Protein AF-A0A7W0QXD8-F1 (afdb_monomer_lite)

Radius of gyration: 14.71 Å; chains: 1; bounding box: 29×26×44 Å

Structure (mmCIF, N/CA/C/O backbone):
data_AF-A0A7W0QXD8-F1
#
_entry.id   AF-A0A7W0QXD8-F1
#
loop_
_atom_site.group_PDB
_atom_site.id
_atom_site.type_symbol
_atom_site.label_atom_id
_atom_site.label_alt_id
_atom_site.label_comp_id
_atom_site.label_asym_id
_atom_site.label_entity_id
_atom_site.label_seq_id
_atom_site.pdbx_PDB_ins_code
_atom_site.Cartn_x
_atom_site.Cartn_y
_atom_site.Cartn_z
_atom_site.occupancy
_atom_site.B_iso_or_equiv
_atom_site.auth_seq_id
_atom_site.auth_comp_id
_atom_site.auth_asym_id
_atom_site.auth_atom_id
_atom_site.pdbx_PDB_model_num
ATOM 1 N N . MET A 1 1 ? -13.766 9.098 -18.507 1.00 78.62 1 MET A N 1
ATOM 2 C CA . MET A 1 1 ? -12.524 8.489 -17.972 1.00 78.62 1 MET A CA 1
ATOM 3 C C . MET A 1 1 ? -12.159 9.015 -16.591 1.00 78.62 1 MET A C 1
ATOM 5 O O . MET A 1 1 ? -12.034 8.194 -15.700 1.00 78.62 1 MET A O 1
ATOM 9 N N . ARG A 1 2 ? -12.030 10.336 -16.377 1.00 93.75 2 ARG A N 1
ATOM 10 C CA . ARG A 1 2 ? -11.699 10.909 -15.053 1.00 93.75 2 ARG A CA 1
ATOM 11 C C . ARG A 1 2 ? -12.697 10.526 -13.949 1.00 93.75 2 ARG A C 1
ATOM 13 O O . ARG A 1 2 ? -12.265 10.089 -12.897 1.00 93.75 2 ARG A O 1
ATOM 20 N N . GLU A 1 3 ? -14.000 10.666 -14.200 1.00 95.19 3 GLU A N 1
ATOM 21 C CA . GLU A 1 3 ? -15.053 10.347 -13.215 1.00 95.19 3 GLU A CA 1
ATOM 22 C C . GLU A 1 3 ? -15.082 8.861 -12.858 1.00 95.19 3 GLU A C 1
ATOM 24 O O . GLU A 1 3 ? -14.910 8.522 -11.697 1.00 95.19 3 GLU A O 1
ATOM 29 N N . ALA A 1 4 ? -15.149 7.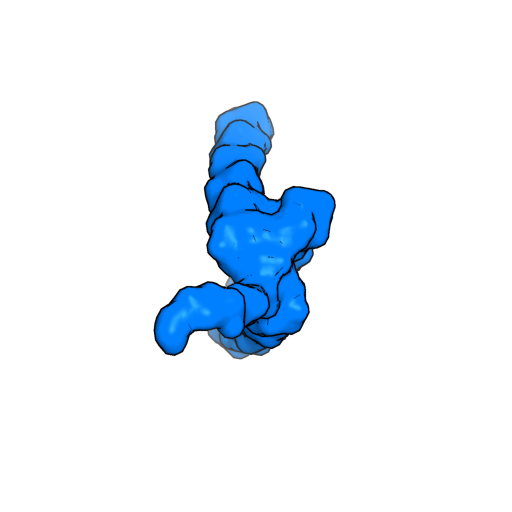976 -13.856 1.00 95.50 4 ALA A N 1
ATOM 30 C CA . ALA A 1 4 ? -15.094 6.531 -13.625 1.00 95.50 4 ALA A CA 1
ATOM 31 C C . ALA A 1 4 ? -13.814 6.079 -12.890 1.00 95.50 4 ALA A C 1
ATOM 33 O O . ALA A 1 4 ? -13.862 5.182 -12.054 1.00 95.50 4 ALA A O 1
ATOM 34 N N . ALA A 1 5 ? -12.661 6.696 -13.181 1.00 92.56 5 ALA A N 1
ATOM 35 C CA . ALA A 1 5 ? -11.427 6.412 -12.451 1.00 92.56 5 ALA A CA 1
ATOM 36 C C . ALA A 1 5 ? -11.518 6.886 -10.993 1.00 92.56 5 ALA A C 1
ATOM 38 O O . ALA A 1 5 ? -11.148 6.139 -10.094 1.00 92.56 5 ALA A O 1
ATOM 39 N N . ALA A 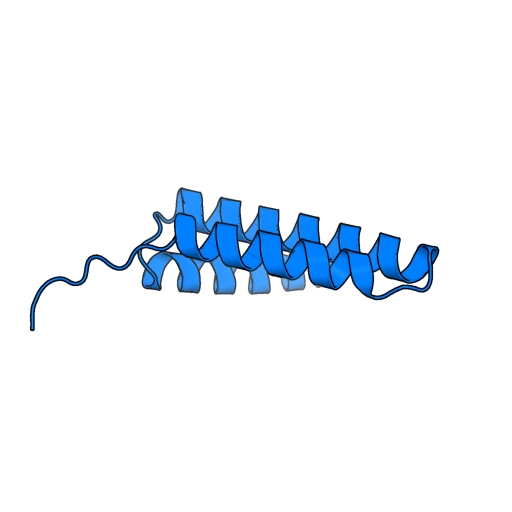1 6 ? -12.039 8.094 -10.756 1.00 95.00 6 ALA A N 1
ATOM 40 C CA . ALA A 1 6 ? -12.239 8.618 -9.409 1.00 95.00 6 ALA A CA 1
ATOM 41 C C . ALA A 1 6 ? -13.187 7.729 -8.588 1.00 95.00 6 ALA A C 1
ATOM 43 O O . ALA A 1 6 ? -12.871 7.403 -7.450 1.00 95.00 6 ALA A O 1
ATOM 44 N N . GLU A 1 7 ? -14.293 7.272 -9.180 1.00 97.19 7 GLU A N 1
ATOM 45 C CA . GLU A 1 7 ? -15.224 6.333 -8.543 1.00 97.19 7 GLU A CA 1
ATOM 46 C C . GLU A 1 7 ? -14.548 5.003 -8.188 1.00 97.19 7 GLU A C 1
ATOM 48 O O . GLU A 1 7 ? -14.719 4.497 -7.079 1.00 97.19 7 GLU A O 1
ATOM 53 N N . ALA A 1 8 ? -13.736 4.453 -9.097 1.00 95.56 8 ALA A N 1
ATOM 54 C CA . ALA A 1 8 ? -12.999 3.221 -8.837 1.00 95.56 8 ALA A CA 1
ATOM 55 C C . ALA A 1 8 ? -12.014 3.387 -7.668 1.00 95.56 8 ALA A C 1
ATOM 57 O O . ALA A 1 8 ? -12.044 2.585 -6.730 1.00 95.56 8 ALA A O 1
ATOM 58 N N . PHE A 1 9 ? -11.196 4.444 -7.682 1.00 94.62 9 PHE A N 1
ATOM 59 C CA . PHE A 1 9 ? -10.251 4.721 -6.600 1.00 94.62 9 PHE A CA 1
ATOM 60 C C . PHE A 1 9 ? -10.960 4.943 -5.268 1.00 94.62 9 PHE A C 1
ATOM 62 O O . PHE A 1 9 ? -10.557 4.350 -4.269 1.00 94.62 9 PHE A O 1
ATOM 69 N N . GLU A 1 10 ? -12.041 5.722 -5.243 1.00 97.38 10 GLU A N 1
ATOM 70 C CA . GLU A 1 10 ? -12.780 5.961 -4.004 1.00 97.38 10 GLU A CA 1
ATOM 71 C C . GLU A 1 10 ? -13.402 4.668 -3.459 1.00 97.38 10 GLU A C 1
ATOM 73 O O . GLU A 1 10 ? -13.341 4.416 -2.254 1.00 97.38 10 GLU A O 1
ATOM 78 N N . SER A 1 11 ? -13.915 3.792 -4.333 1.00 97.56 11 SER A N 1
ATOM 79 C CA . SER A 1 11 ? -14.453 2.490 -3.917 1.00 97.56 11 SER A CA 1
ATOM 80 C C . SER A 1 11 ? -13.390 1.607 -3.251 1.00 97.56 11 SER A C 1
ATOM 82 O O . SER A 1 11 ? -13.653 0.975 -2.227 1.00 97.56 11 SER A O 1
ATOM 84 N N . TRP A 1 12 ? -12.160 1.596 -3.772 1.00 97.69 12 TRP A N 1
ATOM 85 C CA . TRP A 1 12 ? -11.065 0.827 -3.183 1.00 97.69 12 TRP A CA 1
ATOM 86 C C . TRP A 1 12 ? -10.550 1.451 -1.889 1.00 97.69 12 TRP A C 1
ATOM 88 O O . TRP A 1 12 ? -10.273 0.722 -0.937 1.00 97.69 12 TRP A O 1
ATOM 98 N N . LEU A 1 13 ? -10.456 2.782 -1.829 1.00 97.62 13 LEU A N 1
ATOM 99 C CA . LEU A 1 13 ? -10.075 3.506 -0.616 1.00 97.62 13 LEU A CA 1
ATOM 100 C C . LEU A 1 13 ? -11.079 3.251 0.514 1.00 97.62 13 LEU A C 1
ATOM 102 O O . LEU A 1 13 ? -10.656 2.952 1.627 1.00 97.62 13 LEU A O 1
ATOM 106 N N . THR A 1 14 ? -12.379 3.254 0.205 1.00 98.00 14 THR A N 1
ATOM 107 C CA . THR A 1 14 ? -13.454 2.913 1.153 1.00 98.00 14 THR A CA 1
ATOM 108 C C . THR A 1 14 ? -13.293 1.491 1.698 1.00 98.00 14 THR A C 1
ATOM 110 O O . THR A 1 14 ? -13.383 1.264 2.904 1.00 98.00 14 THR A O 1
ATOM 113 N N . ILE A 1 15 ? -13.003 0.518 0.825 1.00 98.06 15 ILE A N 1
ATOM 114 C CA . ILE A 1 15 ? -12.779 -0.873 1.245 1.00 98.06 15 ILE A CA 1
ATOM 115 C C . ILE A 1 15 ? -11.558 -0.971 2.167 1.00 98.06 15 ILE A C 1
ATOM 117 O O . ILE A 1 15 ? -11.624 -1.638 3.197 1.00 98.06 15 ILE A O 1
ATOM 121 N N . LEU A 1 16 ? -10.442 -0.329 1.818 1.00 96.94 16 LEU A N 1
ATOM 122 C CA . LEU A 1 16 ? -9.230 -0.362 2.641 1.00 96.94 16 LEU A CA 1
ATOM 123 C C . LEU A 1 16 ? -9.438 0.305 4.000 1.00 96.94 16 LEU A C 1
ATOM 125 O O . LEU A 1 16 ? -9.030 -0.267 5.010 1.00 96.94 16 LEU A O 1
ATOM 129 N N . GLU A 1 17 ? -10.101 1.462 4.036 1.00 97.69 17 GLU A N 1
ATOM 130 C CA . GLU A 1 17 ? -10.453 2.146 5.280 1.00 97.69 17 GLU A CA 1
ATOM 131 C C . GLU A 1 17 ? -11.227 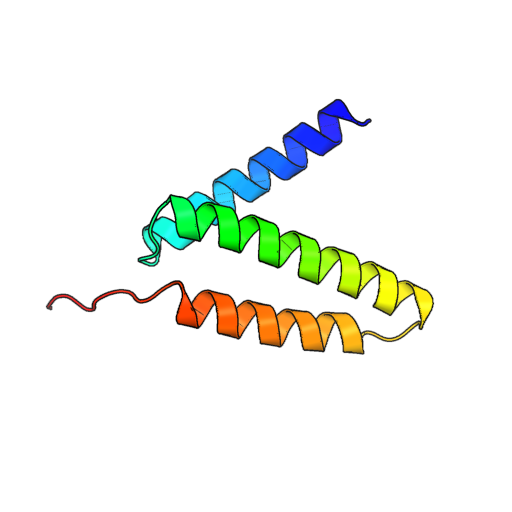1.205 6.206 1.00 97.69 17 GLU A C 1
ATOM 133 O O . GLU A 1 17 ? -10.792 0.952 7.330 1.00 97.69 17 GLU A O 1
ATOM 138 N N . GLN A 1 18 ? -12.301 0.587 5.700 1.00 97.44 18 GLN A N 1
ATOM 139 C CA . GLN A 1 18 ? -13.091 -0.371 6.469 1.00 97.44 18 GLN A CA 1
ATOM 140 C C . GLN A 1 18 ? -12.220 -1.513 7.014 1.00 97.44 18 GLN A C 1
ATOM 142 O O . GLN A 1 18 ? -12.286 -1.838 8.201 1.00 97.44 18 GLN A O 1
ATOM 147 N N . ARG A 1 19 ? -11.367 -2.111 6.174 1.00 96.56 19 ARG A N 1
ATOM 148 C CA . ARG A 1 19 ? -10.496 -3.227 6.580 1.00 96.56 19 ARG A CA 1
ATOM 149 C C . ARG A 1 19 ? -9.495 -2.830 7.659 1.00 96.56 19 ARG A C 1
ATOM 151 O O . ARG A 1 19 ? -9.263 -3.610 8.581 1.00 96.56 19 ARG A O 1
ATOM 158 N N . PHE A 1 20 ? -8.893 -1.648 7.562 1.00 96.44 20 PHE A N 1
ATOM 159 C CA . PHE A 1 20 ? -7.938 -1.178 8.564 1.00 96.44 20 PHE A CA 1
ATOM 160 C C . PHE A 1 20 ? -8.626 -0.796 9.872 1.00 96.44 20 PHE A C 1
ATOM 162 O O . PHE A 1 20 ? -8.091 -1.085 10.944 1.00 96.44 20 PHE A O 1
ATOM 169 N N . THR A 1 21 ? -9.836 -0.236 9.814 1.00 96.31 21 THR A N 1
ATOM 170 C CA . THR A 1 21 ? -10.653 -0.007 11.010 1.00 96.31 21 THR A CA 1
ATOM 171 C C . THR A 1 21 ? -11.025 -1.325 11.699 1.00 96.31 21 THR A C 1
ATOM 173 O O . THR A 1 21 ? -10.798 -1.472 12.898 1.00 96.31 21 THR A O 1
ATOM 176 N N . GLU A 1 22 ? -11.476 -2.341 10.954 1.00 95.69 22 GLU A N 1
ATOM 177 C CA . GLU A 1 22 ? -11.740 -3.702 11.471 1.00 95.69 22 GLU A CA 1
ATOM 178 C C . GLU A 1 22 ? -10.485 -4.396 12.053 1.00 95.69 22 GLU A C 1
ATOM 180 O O . GLU A 1 22 ? -10.576 -5.348 12.844 1.00 95.69 22 GLU A O 1
ATOM 185 N N . ALA A 1 23 ? -9.298 -3.937 11.651 1.00 94.50 23 ALA A N 1
ATOM 186 C CA . ALA A 1 23 ? -8.003 -4.415 12.122 1.00 94.50 23 ALA A CA 1
ATOM 187 C C . ALA A 1 23 ? -7.436 -3.607 13.309 1.00 94.50 23 ALA A C 1
ATOM 189 O O . ALA A 1 23 ? -6.340 -3.917 13.781 1.00 94.50 23 ALA A O 1
ATOM 190 N N . GLY A 1 24 ? -8.179 -2.624 13.828 1.00 94.75 24 GLY A N 1
ATOM 191 C CA . GLY A 1 24 ? -7.830 -1.872 15.039 1.00 94.75 24 GLY A CA 1
ATOM 192 C C . GLY A 1 24 ? -7.250 -0.478 14.798 1.00 94.75 24 GLY A C 1
ATOM 193 O O . GLY A 1 24 ? -6.758 0.136 15.741 1.00 94.75 24 GLY A O 1
ATOM 194 N N . SER A 1 25 ? -7.285 0.039 13.567 1.00 95.94 25 SER A N 1
ATOM 195 C CA . SER A 1 25 ? -6.933 1.438 13.299 1.00 95.94 25 SER A CA 1
ATOM 196 C C . SER A 1 25 ? -8.116 2.378 13.554 1.00 95.94 25 SER A C 1
ATOM 198 O O . SER A 1 25 ? -9.277 1.985 13.432 1.00 95.94 25 SER A O 1
ATOM 200 N N . THR A 1 26 ? -7.851 3.647 13.868 1.00 95.75 26 THR A N 1
ATOM 201 C CA . THR A 1 26 ? -8.917 4.663 13.900 1.00 95.75 26 THR A CA 1
ATOM 202 C C . THR A 1 26 ? -9.394 4.963 12.472 1.00 95.75 26 THR A C 1
ATOM 204 O O . THR A 1 26 ? -8.592 4.836 11.547 1.00 95.75 26 THR A O 1
ATOM 207 N N . PRO A 1 27 ? -10.651 5.394 12.244 1.00 95.25 27 PRO A N 1
ATOM 208 C CA . PRO A 1 27 ? -11.143 5.697 10.892 1.00 95.25 27 PRO A CA 1
ATOM 209 C C . PRO A 1 27 ? -10.276 6.719 10.142 1.00 95.25 27 PRO A C 1
ATOM 211 O O . PRO A 1 27 ? -9.895 6.505 8.996 1.00 95.25 27 PRO A O 1
ATOM 214 N N . VAL A 1 28 ? -9.856 7.787 10.833 1.00 96.19 28 VAL A N 1
ATOM 215 C CA . VAL A 1 28 ? -8.959 8.807 10.262 1.00 96.19 28 VAL A CA 1
ATOM 216 C C . VAL A 1 28 ? -7.642 8.179 9.808 1.00 96.19 28 VAL A C 1
ATOM 218 O O . VAL A 1 28 ? -7.245 8.345 8.656 1.00 96.19 28 VAL A O 1
ATOM 221 N N . ARG A 1 29 ? -6.991 7.391 10.676 1.00 96.94 29 ARG A N 1
ATOM 222 C CA . ARG A 1 29 ? -5.714 6.759 10.331 1.00 96.94 29 ARG A CA 1
ATOM 223 C C . ARG A 1 29 ? -5.870 5.691 9.249 1.00 96.94 29 ARG A C 1
ATOM 225 O O . ARG A 1 29 ? -4.980 5.539 8.418 1.00 96.94 29 ARG A O 1
ATOM 232 N N . ALA A 1 30 ? -6.988 4.972 9.238 1.00 97.75 30 ALA A N 1
ATOM 233 C CA . ALA A 1 30 ? -7.324 3.986 8.221 1.00 97.75 30 ALA A CA 1
ATOM 234 C C . ALA A 1 30 ? -7.440 4.628 6.829 1.00 97.75 30 ALA A C 1
ATOM 236 O O . ALA A 1 30 ? -6.849 4.120 5.873 1.00 97.75 30 ALA A O 1
ATOM 237 N N . ARG A 1 31 ? -8.128 5.773 6.720 1.00 97.94 31 ARG A N 1
ATOM 238 C CA . ARG A 1 31 ? -8.244 6.518 5.459 1.00 97.94 31 ARG A CA 1
ATOM 239 C C . ARG A 1 31 ? -6.894 7.039 4.979 1.00 97.94 31 ARG A C 1
ATOM 241 O O . ARG A 1 31 ? -6.576 6.886 3.800 1.00 97.94 31 ARG A O 1
ATOM 248 N N . GLU A 1 32 ? -6.102 7.629 5.874 1.00 98.25 32 GLU A N 1
ATOM 249 C CA . GLU A 1 32 ? -4.749 8.109 5.560 1.00 98.25 32 GLU A CA 1
ATOM 250 C C . GLU A 1 32 ? -3.849 6.969 5.077 1.00 98.25 32 GLU A C 1
ATOM 252 O O . GLU A 1 32 ? -3.234 7.073 4.018 1.00 98.25 32 GLU A O 1
ATOM 257 N N . LEU A 1 33 ? -3.834 5.848 5.804 1.00 98.12 33 LEU A N 1
ATOM 258 C CA . LEU A 1 33 ? -3.050 4.670 5.450 1.00 98.12 33 LEU A CA 1
ATOM 259 C C . LEU A 1 33 ? -3.452 4.117 4.076 1.00 98.12 33 LEU A C 1
ATOM 261 O O . LEU A 1 33 ? -2.583 3.752 3.290 1.00 98.12 33 LEU A O 1
ATOM 265 N N . ALA A 1 34 ? -4.748 4.079 3.754 1.00 98.06 34 ALA A N 1
ATOM 266 C CA . ALA A 1 34 ? -5.214 3.656 2.436 1.00 98.06 34 ALA A CA 1
ATOM 267 C C . ALA A 1 34 ? -4.641 4.537 1.310 1.00 98.06 34 ALA A C 1
ATOM 269 O O . ALA A 1 34 ? -4.154 4.006 0.310 1.00 98.06 34 ALA A O 1
ATOM 270 N N . VAL A 1 35 ? -4.636 5.864 1.484 1.00 98.12 35 VAL A N 1
ATOM 271 C CA . VAL A 1 35 ? -4.045 6.800 0.507 1.00 98.12 35 VAL A CA 1
ATOM 272 C C . VAL A 1 35 ? -2.535 6.617 0.406 1.00 98.12 35 VAL A C 1
ATOM 274 O O . VAL A 1 35 ? -2.006 6.528 -0.699 1.00 98.12 35 VAL A O 1
ATOM 277 N N . GLU A 1 36 ? -1.839 6.526 1.541 1.00 98.06 36 GLU A N 1
ATOM 278 C CA . GLU A 1 36 ? -0.386 6.322 1.590 1.00 98.06 36 GLU A CA 1
ATOM 279 C C . GLU A 1 36 ? 0.035 5.074 0.804 1.00 98.06 36 GLU A C 1
ATOM 281 O O . GLU A 1 36 ? 0.975 5.126 0.007 1.00 98.06 36 GLU A O 1
ATOM 286 N N . LEU A 1 37 ? -0.688 3.964 0.989 1.00 97.69 37 LEU A N 1
ATOM 287 C CA . LEU A 1 37 ? -0.440 2.702 0.295 1.00 97.69 37 LEU A CA 1
ATOM 288 C C . LEU A 1 37 ? -0.634 2.830 -1.220 1.00 97.69 37 LEU A C 1
ATOM 290 O O . LEU A 1 37 ? 0.216 2.361 -1.979 1.00 97.69 37 LEU A O 1
ATOM 294 N N . PHE A 1 38 ? -1.714 3.480 -1.665 1.00 96.38 38 PHE A N 1
ATOM 295 C CA . PHE A 1 38 ? -1.960 3.710 -3.090 1.00 96.38 38 PHE A CA 1
ATOM 296 C C . PHE A 1 38 ? -0.849 4.553 -3.718 1.00 96.38 38 PHE A C 1
ATOM 298 O O . PHE A 1 38 ? -0.224 4.110 -4.680 1.00 96.38 38 PHE A O 1
ATOM 305 N N . CYS A 1 39 ? -0.516 5.698 -3.117 1.00 97.62 39 CYS A N 1
ATOM 306 C CA . CYS A 1 39 ? 0.561 6.566 -3.596 1.00 97.62 39 CYS A CA 1
ATOM 307 C C . CYS A 1 39 ? 1.906 5.824 -3.686 1.00 97.62 39 CYS A C 1
ATOM 309 O O . CYS A 1 39 ? 2.631 5.951 -4.678 1.00 97.62 39 CYS A O 1
ATOM 311 N N . ALA A 1 40 ? 2.243 5.021 -2.670 1.00 98.19 40 ALA A N 1
ATOM 312 C CA . ALA A 1 40 ? 3.481 4.249 -2.648 1.00 98.19 40 ALA A CA 1
ATOM 313 C C . ALA A 1 40 ? 3.524 3.192 -3.764 1.00 98.19 40 ALA A C 1
ATOM 315 O O . ALA A 1 40 ? 4.533 3.070 -4.464 1.00 98.19 40 ALA A O 1
ATOM 316 N N . ILE A 1 41 ? 2.437 2.438 -3.949 1.00 97.25 41 ILE A N 1
ATOM 317 C CA . ILE A 1 41 ? 2.352 1.381 -4.963 1.00 97.25 41 ILE A CA 1
ATOM 318 C C . ILE A 1 41 ? 2.342 1.974 -6.375 1.00 97.25 41 ILE A C 1
ATOM 320 O O . ILE A 1 41 ? 3.039 1.455 -7.246 1.00 97.25 41 ILE A O 1
ATOM 324 N N . GLU A 1 42 ? 1.616 3.065 -6.611 1.00 97.12 42 GLU A N 1
ATOM 325 C CA . GLU A 1 42 ? 1.561 3.742 -7.911 1.00 97.12 42 GLU A CA 1
ATOM 326 C C . GLU A 1 42 ? 2.934 4.267 -8.335 1.00 97.12 42 GLU A C 1
ATOM 328 O O . GLU A 1 42 ? 3.404 3.968 -9.438 1.00 97.12 42 GLU A O 1
ATOM 333 N N . GLY A 1 43 ? 3.625 4.981 -7.439 1.00 98.00 43 GLY A N 1
ATOM 334 C CA . GLY A 1 43 ? 4.981 5.466 -7.689 1.00 98.00 43 GLY A CA 1
ATOM 335 C C . GLY A 1 43 ? 5.970 4.321 -7.915 1.00 98.00 43 GLY A C 1
ATOM 336 O O . GLY A 1 43 ? 6.787 4.362 -8.840 1.00 98.00 43 GLY A O 1
ATOM 337 N N . ALA A 1 44 ? 5.861 3.249 -7.127 1.00 98.56 44 ALA A N 1
ATOM 338 C CA . ALA A 1 44 ? 6.693 2.065 -7.290 1.00 98.56 44 ALA A CA 1
ATOM 339 C C . ALA A 1 44 ? 6.429 1.341 -8.613 1.00 98.56 44 ALA A C 1
ATOM 341 O O . ALA A 1 44 ? 7.373 0.868 -9.253 1.00 98.56 44 ALA A O 1
ATOM 342 N N . PHE A 1 45 ? 5.173 1.267 -9.052 1.00 98.31 45 PHE A N 1
ATOM 343 C CA . PHE A 1 45 ? 4.806 0.685 -10.336 1.00 98.31 45 PHE A CA 1
ATOM 344 C C . PHE A 1 45 ? 5.362 1.520 -11.492 1.00 98.31 45 PHE A C 1
ATOM 346 O O . PHE A 1 45 ? 6.028 0.969 -12.373 1.00 98.31 45 PHE A O 1
ATOM 353 N N . LEU A 1 46 ? 5.182 2.845 -11.456 1.00 98.44 46 LEU A N 1
ATOM 354 C CA . LEU A 1 46 ? 5.746 3.769 -12.442 1.00 98.44 46 LEU A CA 1
ATOM 355 C C . LEU A 1 46 ? 7.271 3.619 -12.547 1.00 98.44 46 LEU A C 1
ATOM 357 O O . LEU A 1 46 ? 7.810 3.474 -13.651 1.00 98.44 46 LEU A O 1
ATOM 361 N N . LEU A 1 47 ? 7.969 3.594 -11.408 1.00 98.50 47 LEU A N 1
ATOM 362 C CA . LEU A 1 47 ? 9.420 3.433 -11.377 1.00 98.50 47 LEU A CA 1
ATOM 363 C C . LEU A 1 47 ? 9.834 2.065 -11.925 1.00 98.50 47 LEU A C 1
ATOM 365 O O . LEU A 1 47 ? 10.688 1.995 -12.804 1.00 98.50 47 LEU A O 1
ATOM 369 N N . SER A 1 48 ? 9.176 0.991 -11.480 1.00 98.69 48 SER A N 1
ATOM 370 C CA . SER A 1 48 ? 9.441 -0.383 -11.929 1.00 98.69 48 SER A CA 1
ATOM 371 C C . SER A 1 48 ? 9.306 -0.539 -13.441 1.00 98.69 48 SER A C 1
ATOM 373 O O . SER A 1 48 ? 10.132 -1.185 -14.087 1.00 98.69 48 SER A O 1
ATOM 375 N N . ARG A 1 49 ? 8.281 0.092 -14.026 1.00 98.50 49 ARG A N 1
ATOM 376 C CA . ARG A 1 49 ? 8.060 0.136 -15.475 1.00 98.50 49 ARG A CA 1
ATOM 377 C C . ARG A 1 49 ? 9.163 0.910 -16.193 1.00 98.50 49 ARG A C 1
ATOM 379 O O . ARG A 1 49 ? 9.658 0.432 -17.212 1.00 98.50 49 ARG A O 1
ATOM 386 N N . THR A 1 50 ? 9.559 2.057 -15.646 1.00 98.56 50 THR A N 1
ATOM 387 C CA . THR A 1 50 ? 10.596 2.933 -16.214 1.00 98.56 50 THR A CA 1
ATOM 388 C C . THR A 1 50 ? 11.960 2.247 -16.259 1.00 98.56 50 THR A C 1
ATOM 390 O O . THR A 1 50 ? 12.610 2.247 -17.301 1.00 98.56 50 THR A O 1
ATOM 393 N N . ILE A 1 51 ? 12.372 1.602 -15.164 1.00 98.44 51 ILE A N 1
ATOM 394 C CA . ILE A 1 51 ? 13.696 0.962 -15.055 1.00 98.44 51 ILE A CA 1
ATOM 395 C C . ILE A 1 51 ? 13.684 -0.539 -15.383 1.00 98.44 51 ILE A C 1
ATOM 397 O O . ILE A 1 51 ? 14.707 -1.205 -15.247 1.00 98.44 51 ILE A O 1
ATOM 401 N N . ARG A 1 52 ? 12.531 -1.087 -15.795 1.00 98.31 52 ARG A N 1
ATOM 402 C CA . ARG A 1 52 ? 12.322 -2.512 -16.121 1.00 98.31 52 ARG A CA 1
ATOM 403 C C . ARG A 1 52 ? 12.793 -3.467 -15.015 1.00 98.31 52 ARG A C 1
ATOM 405 O O . ARG A 1 52 ? 13.382 -4.509 -15.287 1.00 98.31 52 ARG A O 1
ATOM 412 N N . SER A 1 53 ? 12.502 -3.120 -13.766 1.00 98.50 53 SER A N 1
ATOM 413 C CA . SER A 1 53 ? 12.834 -3.925 -12.588 1.00 98.50 53 SER A CA 1
ATOM 414 C C . SER A 1 53 ? 11.630 -4.021 -11.668 1.00 98.50 53 SER A C 1
ATOM 416 O O . SER A 1 53 ? 10.951 -3.030 -11.450 1.00 98.50 53 SER A O 1
ATOM 418 N N . ALA A 1 54 ? 11.382 -5.196 -11.091 1.00 98.31 54 ALA A N 1
ATOM 419 C CA . ALA A 1 54 ? 10.329 -5.380 -10.090 1.00 98.31 54 ALA A CA 1
ATOM 420 C C . ALA A 1 54 ? 10.748 -4.920 -8.679 1.00 98.31 54 ALA A C 1
ATOM 422 O O . ALA A 1 54 ? 9.938 -4.962 -7.752 1.00 98.31 54 ALA A O 1
ATOM 423 N N . GLU A 1 55 ? 12.008 -4.518 -8.491 1.00 98.62 55 GLU A N 1
ATOM 424 C CA . GLU A 1 55 ? 12.540 -4.184 -7.168 1.00 98.62 55 GLU A CA 1
ATOM 425 C C . GLU A 1 55 ? 11.812 -3.020 -6.474 1.00 98.62 55 GLU A C 1
ATOM 427 O O . GLU A 1 55 ? 11.482 -3.180 -5.297 1.00 98.62 55 GLU A O 1
ATOM 432 N N . PRO A 1 56 ? 11.451 -1.905 -7.147 1.00 98.75 56 PRO A N 1
ATOM 433 C CA . PRO A 1 56 ? 10.708 -0.831 -6.491 1.00 98.75 56 PRO A CA 1
ATOM 434 C C . PRO A 1 56 ? 9.365 -1.289 -5.909 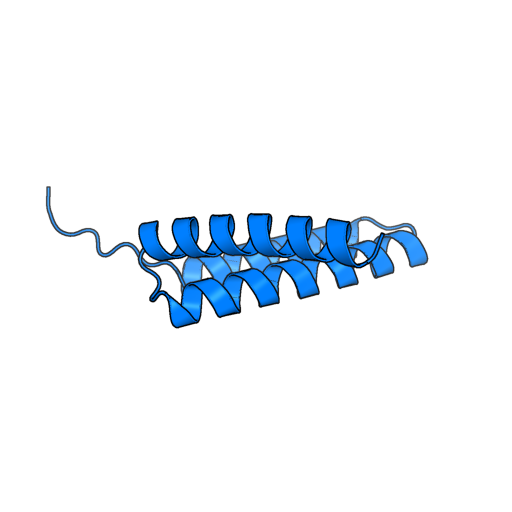1.00 98.75 56 PRO A C 1
ATOM 436 O O . PRO A 1 56 ? 9.049 -0.943 -4.773 1.00 98.75 56 PRO A O 1
ATOM 439 N N . VAL A 1 57 ? 8.600 -2.123 -6.630 1.00 98.38 57 VAL A N 1
ATOM 440 C CA . VAL A 1 57 ? 7.335 -2.689 -6.116 1.00 98.38 57 VAL A CA 1
ATOM 441 C C . VAL A 1 57 ? 7.579 -3.609 -4.918 1.00 98.38 57 VAL A C 1
ATOM 443 O O . VAL A 1 57 ? 6.806 -3.575 -3.962 1.00 98.38 57 VAL A O 1
ATOM 446 N N . ARG A 1 58 ? 8.665 -4.394 -4.903 1.00 98.56 58 ARG A N 1
ATOM 447 C CA . ARG A 1 58 ? 9.009 -5.229 -3.736 1.00 98.56 58 ARG A CA 1
ATOM 448 C C . ARG A 1 58 ? 9.379 -4.392 -2.514 1.00 98.56 58 ARG A C 1
ATOM 450 O O . ARG A 1 58 ? 8.955 -4.725 -1.409 1.00 98.56 58 ARG A O 1
ATOM 457 N N . ILE A 1 59 ? 10.154 -3.322 -2.701 1.00 98.62 59 ILE A N 1
ATOM 458 C CA . ILE A 1 59 ? 10.513 -2.383 -1.629 1.00 98.62 59 ILE A CA 1
ATOM 459 C C . ILE A 1 59 ? 9.251 -1.717 -1.074 1.00 98.62 59 ILE A C 1
ATOM 461 O O . ILE A 1 59 ? 9.027 -1.759 0.136 1.00 98.62 59 ILE A O 1
ATOM 465 N N . ALA A 1 60 ? 8.404 -1.170 -1.950 1.00 98.50 60 ALA A N 1
ATOM 466 C CA . ALA A 1 60 ? 7.152 -0.538 -1.552 1.00 98.50 60 ALA A CA 1
ATOM 467 C C . ALA A 1 60 ? 6.236 -1.522 -0.820 1.00 98.50 60 ALA A C 1
ATOM 469 O O . ALA A 1 60 ? 5.734 -1.188 0.247 1.00 98.50 60 ALA A O 1
ATOM 470 N N . GLY A 1 61 ? 6.097 -2.757 -1.310 1.00 98.19 61 GLY A N 1
ATOM 471 C CA . GLY A 1 61 ? 5.305 -3.797 -0.651 1.00 98.19 61 GLY A CA 1
ATOM 472 C C . GLY A 1 61 ? 5.766 -4.098 0.779 1.00 98.19 61 GLY A C 1
ATOM 473 O O . GLY A 1 61 ? 4.934 -4.212 1.678 1.00 98.19 61 GLY A O 1
ATOM 474 N N . ARG A 1 62 ? 7.083 -4.157 1.031 1.00 98.50 62 ARG A N 1
ATOM 475 C CA . ARG A 1 62 ? 7.617 -4.319 2.397 1.00 98.50 62 ARG A CA 1
ATOM 476 C C . ARG A 1 62 ? 7.300 -3.114 3.283 1.00 98.50 62 ARG A C 1
ATOM 478 O O . ARG A 1 62 ? 6.863 -3.301 4.414 1.00 98.50 62 ARG A O 1
ATOM 485 N N . ALA A 1 63 ? 7.486 -1.895 2.775 1.00 98.19 63 ALA A N 1
ATOM 486 C CA . ALA A 1 63 ? 7.163 -0.674 3.516 1.00 98.19 63 ALA A CA 1
ATOM 487 C C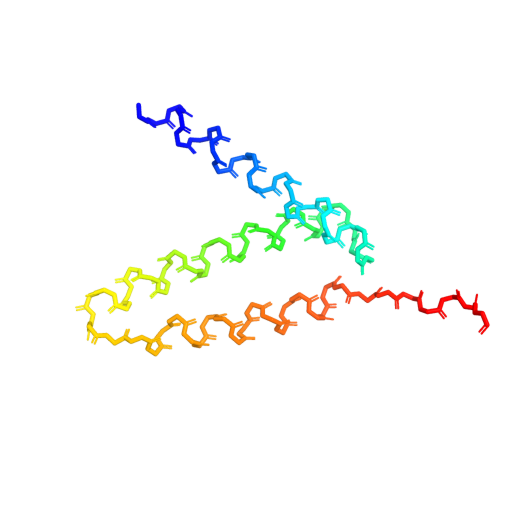 . ALA A 1 63 ? 5.663 -0.595 3.856 1.00 98.19 63 ALA A C 1
ATOM 489 O O . ALA A 1 63 ? 5.300 -0.317 4.997 1.00 98.19 63 ALA A O 1
ATOM 490 N N . CYS A 1 64 ? 4.808 -0.934 2.890 1.00 97.94 64 CYS A N 1
ATOM 491 C CA . CYS A 1 64 ? 3.360 -1.034 3.037 1.00 97.94 64 CYS A CA 1
ATOM 492 C C . CYS A 1 64 ? 2.967 -2.022 4.144 1.00 97.94 64 CYS A C 1
ATOM 494 O O . CYS A 1 64 ? 2.184 -1.682 5.027 1.00 97.94 64 CYS A O 1
ATOM 496 N N . ALA A 1 65 ? 3.545 -3.227 4.138 1.00 96.94 65 ALA A N 1
ATOM 497 C CA . ALA A 1 65 ? 3.271 -4.240 5.155 1.00 96.94 65 ALA A CA 1
ATOM 498 C C . ALA A 1 65 ? 3.648 -3.761 6.568 1.00 96.94 65 ALA A C 1
ATOM 500 O O . ALA A 1 65 ? 2.862 -3.918 7.503 1.00 96.94 65 ALA A O 1
ATOM 501 N N . THR A 1 66 ? 4.812 -3.123 6.720 1.00 97.31 66 THR A N 1
ATOM 502 C CA . THR A 1 66 ? 5.243 -2.536 7.998 1.00 97.31 66 THR A CA 1
ATOM 503 C C . THR A 1 66 ? 4.305 -1.418 8.457 1.00 97.31 66 THR A C 1
ATOM 505 O O . THR A 1 66 ? 3.948 -1.364 9.636 1.00 97.31 66 THR A O 1
ATOM 508 N N . ALA A 1 67 ? 3.875 -0.542 7.543 1.00 96.75 67 ALA A N 1
ATOM 509 C CA . ALA A 1 67 ? 2.944 0.541 7.852 1.00 96.75 67 ALA A CA 1
ATOM 510 C C . ALA A 1 67 ? 1.592 -0.000 8.342 1.00 96.75 67 ALA A C 1
ATOM 512 O O . ALA A 1 67 ? 1.095 0.445 9.377 1.00 96.75 67 ALA A O 1
ATOM 513 N N . VAL A 1 68 ? 1.050 -1.022 7.668 1.00 96.31 68 VAL A N 1
ATOM 514 C CA . VAL A 1 68 ? -0.183 -1.706 8.086 1.00 96.31 68 VAL A CA 1
ATOM 515 C C . VAL A 1 68 ? -0.015 -2.352 9.456 1.00 96.31 68 VAL A C 1
ATOM 517 O O . VAL A 1 68 ? -0.833 -2.102 10.333 1.00 96.31 68 VAL A O 1
ATOM 520 N N . ALA A 1 69 ? 1.054 -3.119 9.683 1.00 94.44 69 ALA A N 1
ATOM 521 C CA . ALA A 1 69 ? 1.300 -3.767 10.974 1.00 94.44 69 ALA A CA 1
ATOM 522 C C . ALA A 1 69 ? 1.473 -2.762 12.128 1.00 94.44 69 ALA A C 1
ATOM 524 O O . ALA A 1 69 ? 1.139 -3.052 13.274 1.00 94.44 69 ALA A O 1
ATOM 525 N N . THR A 1 70 ? 1.995 -1.571 11.834 1.00 94.31 70 THR A N 1
ATOM 526 C CA . THR A 1 70 ? 2.172 -0.510 12.832 1.00 94.31 70 THR A CA 1
ATOM 527 C C . THR A 1 70 ? 0.850 0.183 13.153 1.00 94.31 70 THR A C 1
ATOM 529 O O . THR A 1 70 ? 0.561 0.442 14.321 1.00 94.31 70 THR A O 1
ATOM 532 N N . ALA A 1 71 ? 0.058 0.484 12.122 1.00 93.38 71 ALA A N 1
ATOM 533 C CA . ALA A 1 71 ? -1.202 1.214 12.235 1.00 93.38 71 ALA A CA 1
ATOM 534 C C . ALA A 1 71 ? -2.384 0.339 12.679 1.00 93.38 71 ALA A C 1
ATOM 536 O O . ALA A 1 71 ? 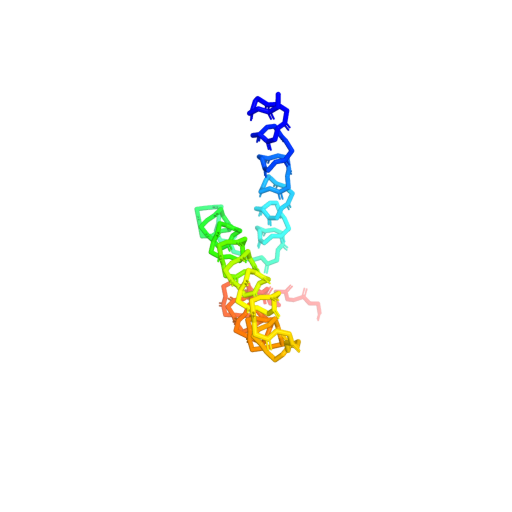-3.355 0.861 13.227 1.00 93.38 71 ALA A O 1
ATOM 537 N N . CYS A 1 72 ? -2.307 -0.969 12.433 1.00 91.50 72 CYS A N 1
ATOM 538 C CA . CYS A 1 72 ? -3.298 -1.957 12.829 1.00 91.50 72 CYS A CA 1
ATOM 539 C C . CYS A 1 72 ? -2.723 -2.789 13.972 1.00 91.50 72 CYS A C 1
ATOM 541 O O . CYS A 1 72 ? -1.942 -3.715 13.759 1.00 91.50 72 CYS A O 1
ATOM 543 N N . LYS A 1 73 ? -3.123 -2.475 15.201 1.00 78.00 73 LYS A N 1
ATOM 544 C CA . LYS A 1 73 ? -2.907 -3.353 16.347 1.00 78.00 73 LYS A CA 1
ATOM 545 C C . LYS A 1 73 ? -4.275 -3.796 16.819 1.00 78.00 73 LYS A C 1
ATOM 547 O O . LYS A 1 73 ? -5.003 -3.011 17.417 1.00 78.00 73 LYS A O 1
ATOM 552 N N . ARG A 1 74 ? -4.628 -5.056 16.567 1.00 63.91 74 ARG A N 1
ATOM 553 C CA . ARG A 1 74 ? -5.722 -5.661 17.322 1.00 63.91 74 ARG A CA 1
ATOM 554 C C . ARG A 1 74 ? -5.261 -5.749 18.768 1.00 63.91 74 ARG A C 1
ATOM 556 O O . ARG A 1 74 ? -4.324 -6.488 19.064 1.00 63.91 74 ARG A O 1
ATOM 563 N N . GLU A 1 75 ? -5.902 -5.002 19.657 1.00 55.44 75 GLU A N 1
ATOM 564 C CA . GLU A 1 75 ? -5.878 -5.364 21.066 1.00 55.44 75 GLU A CA 1
ATOM 565 C C . GLU A 1 75 ? -6.485 -6.762 21.160 1.00 55.44 75 GLU A C 1
ATOM 567 O O . GLU A 1 75 ? -7.670 -6.966 20.892 1.00 55.44 75 GLU A O 1
ATOM 572 N N . THR A 1 76 ? -5.652 -7.755 21.463 1.00 53.34 76 THR A N 1
ATOM 573 C CA . THR A 1 76 ? -6.117 -9.096 21.806 1.00 53.34 76 THR A CA 1
ATOM 574 C C . THR A 1 76 ? -6.803 -9.010 23.169 1.00 53.34 76 THR A C 1
ATOM 576 O O . THR A 1 76 ? -6.236 -9.384 24.192 1.00 53.34 76 THR A O 1
ATOM 579 N N . LEU A 1 77 ? -8.018 -8.464 23.205 1.00 49.22 77 LEU A N 1
ATOM 580 C CA . LEU A 1 77 ? -8.893 -8.565 24.361 1.00 49.22 77 LEU A CA 1
ATOM 581 C C . LEU A 1 77 ? -9.515 -9.965 24.364 1.00 49.22 77 LEU A C 1
ATOM 583 O O . LEU A 1 77 ? -10.422 -10.269 23.595 1.00 49.22 77 LEU A O 1
ATOM 587 N N . GLN A 1 78 ? -8.942 -10.790 25.242 1.00 42.62 78 GLN A N 1
ATOM 588 C CA . GLN A 1 78 ? -9.560 -11.886 25.991 1.00 42.62 78 GLN A CA 1
ATOM 589 C C . GLN A 1 78 ? -10.364 -12.933 25.198 1.00 42.62 78 GLN A C 1
ATOM 591 O O . GLN A 1 78 ? -11.543 -12.756 24.892 1.00 42.62 78 GLN A O 1
ATOM 596 N N . ARG A 1 79 ? -9.754 -14.111 25.033 1.00 38.53 79 ARG A N 1
ATOM 597 C CA . ARG A 1 79 ? -10.422 -15.396 25.275 1.00 38.53 79 ARG A CA 1
ATOM 598 C C . ARG A 1 79 ? -9.512 -16.291 26.096 1.00 38.53 79 ARG A C 1
ATOM 600 O O . ARG A 1 79 ? -8.301 -16.301 25.785 1.00 38.53 79 ARG A O 1
#

pLDDT: mean 93.02, std 12.84, range [38.53, 98.75]

Secondary structure (DSSP, 8-state):
-HHHHHHHHHHHHHHHHHHHHHTT--HHHHHHHHHHHHHHHHHHHHHHHHHT-SHHHHHHHHHHHHHHHHH--------

Sequence (79 aa):
MREAAAEAFESWLTILEQRFTEAGSTPVRARELAVELFCAIEGAFLLSRTIRSAEPVRIAGRACATAVATACKRETLQR

Foldseek 3Di:
DVVVVVVVLVVQLVVQLVVLVVLPADSVLSSVLSVVLVVQQVVLVVVCVVVVHNVSNVVSVVVSVVSSCVRGDPPPPDD